Protein AF-A0A2S2DQ90-F1 (afdb_monomer)

Foldseek 3Di:
DVVVVVVVVVVVVVVVVVVVVLVVQLVVLVVQLVVLVVQLVVLVVVLVVLVVVLVVVVVCVVVVNDDPVVSVVSVVVSVVSVVSNVVSVVSSVVSVVSSCVSVVHD

Mean predicted aligned error: 5.21 Å

Structure (mmCIF, N/CA/C/O backbone):
data_AF-A0A2S2DQ90-F1
#
_entry.id   AF-A0A2S2DQ90-F1
#
loop_
_atom_site.group_PDB
_atom_site.id
_atom_site.type_symbol
_atom_site.label_atom_id
_atom_site.label_alt_id
_atom_site.label_comp_id
_atom_site.label_asym_id
_atom_site.label_entity_id
_atom_site.label_seq_id
_atom_site.pdbx_PDB_ins_code
_atom_site.Cartn_x
_atom_site.Cartn_y
_atom_site.Cartn_z
_atom_site.occupancy
_atom_site.B_iso_or_equiv
_atom_site.auth_seq_id
_atom_site.auth_comp_id
_atom_site.auth_asym_id
_atom_site.auth_atom_id
_atom_site.pdbx_PDB_model_num
ATOM 1 N N . MET A 1 1 ? 34.671 0.019 -45.870 1.00 66.94 1 MET A N 1
ATOM 2 C CA . MET A 1 1 ? 33.253 0.416 -46.002 1.00 66.94 1 MET A CA 1
ATOM 3 C C . MET A 1 1 ? 32.359 -0.554 -45.236 1.00 66.94 1 MET A C 1
ATOM 5 O O . MET A 1 1 ? 31.643 -0.104 -44.361 1.00 66.94 1 MET A O 1
ATOM 9 N N . GLU A 1 2 ? 32.523 -1.865 -45.441 1.00 78.38 2 GLU A N 1
ATOM 10 C CA . GLU A 1 2 ? 31.796 -2.939 -44.732 1.00 78.38 2 GLU A CA 1
ATOM 11 C C . GLU A 1 2 ? 31.857 -2.865 -43.188 1.00 78.38 2 GLU A C 1
ATOM 13 O O . GLU A 1 2 ? 30.842 -3.036 -42.521 1.00 78.38 2 GLU A O 1
ATOM 18 N N . VAL A 1 3 ? 33.012 -2.504 -42.609 1.00 81.38 3 VAL A N 1
ATOM 19 C CA . VAL A 1 3 ? 33.159 -2.330 -41.145 1.00 81.38 3 VAL A CA 1
ATOM 20 C C . VAL A 1 3 ? 32.312 -1.166 -40.608 1.00 81.38 3 VAL A C 1
ATOM 22 O O . VAL A 1 3 ? 31.672 -1.302 -39.573 1.00 81.38 3 VAL A O 1
ATOM 25 N N . ALA A 1 4 ? 32.239 -0.043 -41.331 1.00 82.50 4 ALA A N 1
ATOM 26 C CA . ALA A 1 4 ? 31.443 1.116 -40.914 1.00 82.50 4 ALA A CA 1
ATOM 27 C C . ALA A 1 4 ? 29.928 0.842 -41.012 1.00 82.50 4 ALA A C 1
ATOM 29 O O . ALA A 1 4 ? 29.148 1.315 -40.186 1.00 82.50 4 ALA A O 1
ATOM 30 N N . GLU A 1 5 ? 29.506 0.046 -41.999 1.00 82.31 5 GLU A N 1
ATOM 31 C CA . GLU A 1 5 ? 28.119 -0.417 -42.120 1.00 82.31 5 GLU A CA 1
ATOM 32 C C . GLU A 1 5 ? 27.749 -1.386 -40.989 1.00 82.31 5 GLU A C 1
ATOM 34 O O . GLU A 1 5 ? 26.687 -1.241 -40.380 1.00 82.31 5 GLU A O 1
ATOM 39 N N . GLN A 1 6 ? 28.640 -2.320 -40.639 1.00 85.50 6 GLN A N 1
ATOM 40 C CA . GLN A 1 6 ? 28.450 -3.204 -39.485 1.00 85.50 6 GLN A CA 1
ATOM 41 C C . GLN A 1 6 ? 28.372 -2.434 -38.162 1.00 85.50 6 GLN A C 1
ATOM 43 O O . GLN A 1 6 ? 27.473 -2.696 -37.363 1.00 85.50 6 GLN A O 1
ATOM 48 N N . GLU A 1 7 ? 29.257 -1.461 -37.933 1.00 85.88 7 GLU A N 1
ATOM 49 C CA . GLU A 1 7 ? 29.217 -0.609 -36.737 1.00 85.88 7 GLU A CA 1
ATOM 50 C C . GLU A 1 7 ? 27.900 0.172 -36.636 1.00 85.88 7 GLU A C 1
ATOM 52 O O . GLU A 1 7 ? 27.291 0.235 -35.565 1.00 85.88 7 GLU A O 1
ATOM 57 N N . SER A 1 8 ? 27.409 0.708 -37.758 1.00 88.81 8 SER A N 1
ATOM 58 C CA . SER A 1 8 ? 26.121 1.404 -37.811 1.00 88.81 8 SER A CA 1
ATOM 59 C C . SER A 1 8 ? 24.949 0.478 -37.463 1.00 88.81 8 SER A C 1
ATOM 61 O O . SER A 1 8 ? 24.096 0.828 -36.641 1.00 88.81 8 SER A O 1
ATOM 63 N N . LEU A 1 9 ? 24.927 -0.738 -38.019 1.00 92.12 9 LEU A N 1
ATOM 64 C CA . LEU A 1 9 ? 23.894 -1.737 -37.729 1.00 92.12 9 LEU A CA 1
ATOM 65 C C . LEU A 1 9 ? 23.890 -2.151 -36.252 1.00 92.12 9 LEU A C 1
ATOM 67 O O . LEU A 1 9 ? 22.822 -2.224 -35.637 1.00 92.12 9 LEU A O 1
ATOM 71 N N . LEU A 1 10 ? 25.069 -2.373 -35.665 1.00 92.69 10 LEU A N 1
ATOM 72 C CA . LEU A 1 10 ? 25.209 -2.695 -34.243 1.00 92.69 10 LEU A CA 1
ATOM 73 C C . LEU A 1 10 ? 24.712 -1.550 -33.354 1.00 92.69 10 LEU A C 1
ATOM 75 O O . LEU A 1 10 ? 23.991 -1.795 -32.385 1.00 92.69 10 LEU A O 1
ATOM 79 N N . ALA A 1 11 ? 25.024 -0.298 -33.702 1.00 91.94 11 ALA A N 1
ATOM 80 C CA . ALA A 1 11 ? 24.535 0.869 -32.973 1.00 91.94 11 ALA A CA 1
ATOM 81 C C . ALA A 1 11 ? 22.998 0.961 -33.001 1.00 91.94 11 ALA A C 1
ATOM 83 O O . ALA A 1 11 ? 22.363 1.180 -31.965 1.00 91.94 11 ALA A O 1
ATOM 84 N N . VAL A 1 12 ? 22.376 0.723 -34.161 1.00 93.69 12 VAL A N 1
ATOM 85 C CA . VAL A 1 12 ? 20.909 0.694 -34.298 1.00 93.69 12 VAL A CA 1
ATOM 86 C C . VAL A 1 12 ? 20.294 -0.427 -33.455 1.00 93.69 12 VAL A C 1
ATOM 88 O O . VAL A 1 12 ? 19.297 -0.205 -32.759 1.00 93.69 12 VAL A O 1
ATOM 91 N N . GLN A 1 13 ? 20.889 -1.622 -33.463 1.00 93.62 13 GLN A N 1
ATOM 92 C CA . GLN A 1 13 ? 20.428 -2.731 -32.624 1.00 93.62 13 GLN A CA 1
ATOM 93 C C . GLN A 1 13 ? 20.544 -2.407 -31.131 1.00 93.62 13 GLN A C 1
ATOM 95 O O . GLN A 1 13 ? 19.587 -2.636 -30.390 1.00 93.62 13 GLN A O 1
ATOM 100 N N . ALA A 1 14 ? 21.654 -1.809 -30.693 1.00 94.75 14 ALA A N 1
ATOM 101 C CA . ALA A 1 14 ? 21.853 -1.414 -29.301 1.00 94.75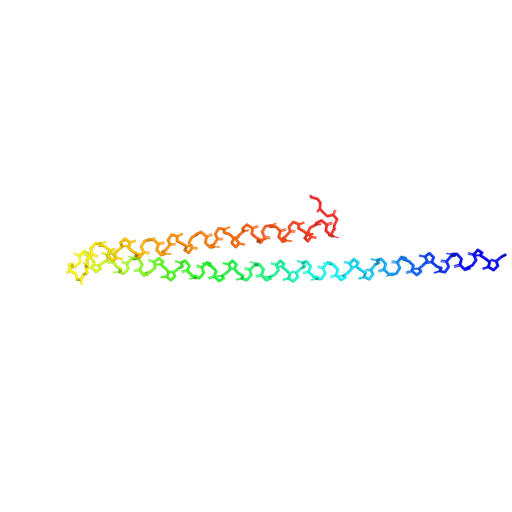 14 ALA A CA 1
ATOM 102 C C . ALA A 1 14 ? 20.778 -0.420 -28.826 1.00 94.75 14 ALA A C 1
ATOM 104 O O . ALA A 1 14 ? 20.206 -0.583 -27.743 1.00 94.75 14 ALA A O 1
ATOM 105 N N . VAL A 1 15 ? 20.428 0.567 -29.659 1.00 96.00 15 VAL A N 1
ATOM 106 C CA . VAL A 1 15 ? 19.341 1.518 -29.368 1.00 96.00 15 VAL A CA 1
ATOM 107 C C . VAL A 1 15 ? 17.990 0.805 -29.263 1.00 96.00 15 VAL A C 1
ATOM 109 O O . VAL A 1 15 ? 17.214 1.084 -28.344 1.00 96.00 15 VAL A O 1
ATOM 112 N N . ASN A 1 16 ? 17.702 -0.137 -30.163 1.00 96.25 16 ASN A N 1
ATOM 113 C CA . ASN A 1 16 ? 16.452 -0.899 -30.142 1.00 96.25 16 ASN A CA 1
ATOM 114 C C . ASN A 1 16 ? 16.324 -1.770 -28.886 1.00 96.25 16 ASN A C 1
ATOM 116 O O . ASN A 1 16 ? 15.264 -1.772 -28.253 1.00 96.25 16 ASN A O 1
ATOM 120 N N . VAL A 1 17 ? 17.405 -2.446 -28.485 1.00 96.81 17 VAL A N 1
ATOM 121 C CA . VAL A 1 17 ? 17.466 -3.213 -27.232 1.00 96.81 17 VAL A CA 1
ATOM 122 C C . VAL A 1 17 ? 17.230 -2.291 -26.041 1.00 96.81 17 VAL A C 1
ATOM 124 O O . VAL A 1 17 ? 16.348 -2.559 -25.226 1.00 96.81 17 VAL A O 1
ATOM 127 N N . ARG A 1 18 ? 17.926 -1.150 -25.971 1.00 96.12 18 ARG A N 1
ATOM 128 C CA . ARG A 1 18 ? 17.760 -0.200 -24.863 1.00 96.12 18 ARG A CA 1
ATOM 129 C C . ARG A 1 18 ? 16.332 0.340 -24.767 1.00 96.12 18 ARG A C 1
ATOM 131 O O . ARG A 1 18 ? 15.798 0.461 -23.667 1.00 96.12 18 ARG A O 1
ATOM 138 N N . ARG A 1 19 ? 15.686 0.614 -25.905 1.00 96.31 19 ARG A N 1
ATOM 139 C CA . ARG A 1 19 ? 14.281 1.048 -25.962 1.00 96.31 19 ARG A CA 1
ATOM 140 C C . ARG A 1 19 ? 13.315 -0.053 -25.526 1.00 96.31 19 ARG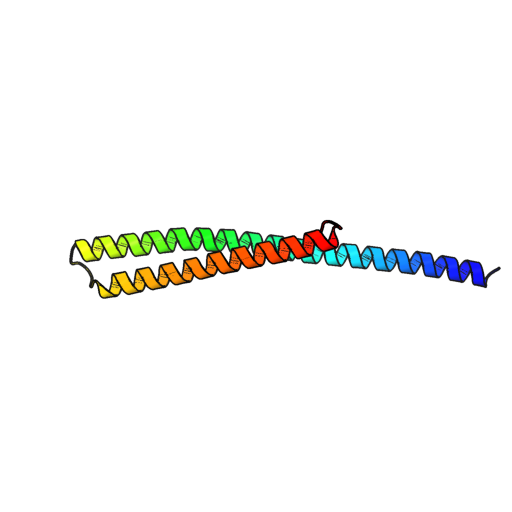 A C 1
ATOM 142 O O . ARG A 1 19 ? 12.284 0.243 -24.926 1.00 96.31 19 ARG A O 1
ATOM 149 N N . ALA A 1 20 ? 13.594 -1.311 -25.860 1.00 97.38 20 ALA A N 1
ATOM 150 C CA . ALA A 1 20 ? 12.793 -2.439 -25.393 1.00 97.38 20 ALA A CA 1
ATOM 151 C C . ALA A 1 20 ? 12.914 -2.616 -23.872 1.00 97.38 20 ALA A C 1
ATOM 153 O O . ALA A 1 20 ? 11.888 -2.730 -23.207 1.00 97.38 20 ALA A O 1
ATOM 154 N N . MET A 1 21 ? 14.132 -2.536 -23.328 1.00 97.31 21 MET A N 1
ATOM 155 C CA . MET A 1 21 ? 14.376 -2.597 -21.882 1.00 97.31 21 MET A CA 1
ATOM 156 C C . MET A 1 21 ? 13.658 -1.471 -21.136 1.00 97.31 21 MET A C 1
ATOM 158 O O . MET A 1 21 ? 12.904 -1.746 -20.214 1.00 97.31 21 MET A O 1
ATOM 162 N N . LEU A 1 22 ? 13.792 -0.221 -21.595 1.00 96.50 22 LEU A N 1
ATOM 163 C CA . LEU A 1 22 ? 13.116 0.914 -20.961 1.00 96.50 22 LEU A CA 1
ATOM 164 C C . LEU A 1 22 ? 11.591 0.739 -20.939 1.00 96.50 22 LEU A C 1
ATOM 166 O O . LEU A 1 22 ? 10.952 1.019 -19.931 1.00 96.50 22 LEU A O 1
ATOM 170 N N . ARG A 1 23 ? 10.995 0.251 -22.036 1.00 97.31 23 ARG A N 1
ATOM 171 C CA . ARG A 1 23 ? 9.553 -0.038 -22.071 1.00 97.31 23 ARG A CA 1
ATOM 172 C C . ARG A 1 23 ? 9.164 -1.112 -21.059 1.00 97.31 23 ARG A C 1
ATOM 174 O O . ARG A 1 23 ? 8.155 -0.944 -20.382 1.00 97.31 23 ARG A O 1
ATOM 181 N N . ALA A 1 24 ? 9.951 -2.181 -20.946 1.00 98.06 24 ALA A N 1
ATOM 182 C CA . ALA A 1 24 ? 9.710 -3.230 -19.961 1.00 98.06 24 ALA A CA 1
ATOM 183 C C . ALA A 1 24 ? 9.805 -2.689 -18.523 1.00 98.06 24 ALA A C 1
ATOM 185 O O . ALA A 1 24 ? 8.909 -2.947 -17.721 1.00 98.06 24 ALA A O 1
ATOM 186 N N . ASP A 1 25 ? 10.820 -1.875 -18.226 1.00 98.06 25 ASP A N 1
ATOM 187 C CA . ASP A 1 25 ? 11.015 -1.260 -16.908 1.00 98.06 25 ASP A CA 1
ATOM 188 C C . ASP A 1 25 ? 9.852 -0.327 -16.539 1.00 98.06 25 ASP A C 1
ATOM 190 O O . ASP A 1 25 ? 9.330 -0.386 -15.424 1.00 98.06 25 ASP A O 1
ATOM 194 N N . VAL A 1 26 ? 9.398 0.503 -17.487 1.00 98.12 26 VAL A N 1
ATOM 195 C CA . VAL A 1 26 ? 8.238 1.391 -17.301 1.00 98.12 26 VAL A CA 1
ATOM 196 C C . VAL A 1 26 ? 6.966 0.584 -17.046 1.00 98.12 26 VAL A C 1
ATOM 198 O O . VAL A 1 26 ? 6.220 0.905 -16.121 1.00 98.12 26 VAL A O 1
ATOM 201 N N . MET A 1 27 ? 6.717 -0.479 -17.820 1.00 98.31 27 MET A N 1
ATOM 202 C CA . MET A 1 27 ? 5.553 -1.350 -17.616 1.00 98.31 27 MET A CA 1
ATOM 203 C C . MET A 1 27 ? 5.577 -2.009 -16.233 1.00 98.31 27 MET A C 1
ATOM 205 O O . MET A 1 27 ? 4.559 -2.013 -15.540 1.00 98.31 27 MET A O 1
ATOM 209 N N . ALA A 1 28 ? 6.733 -2.523 -15.807 1.00 98.31 28 ALA A N 1
ATOM 210 C CA . ALA A 1 28 ? 6.889 -3.134 -14.493 1.00 98.31 28 ALA A CA 1
ATOM 211 C C . ALA A 1 28 ? 6.644 -2.123 -13.361 1.00 98.31 28 ALA A C 1
ATOM 213 O O . ALA A 1 28 ? 5.862 -2.396 -12.452 1.00 98.31 28 ALA A O 1
ATOM 214 N N . ALA A 1 29 ? 7.247 -0.932 -13.440 1.00 98.25 29 ALA A N 1
ATOM 215 C CA . ALA A 1 29 ? 7.065 0.119 -12.438 1.00 98.25 29 ALA A CA 1
ATOM 216 C C . ALA A 1 29 ? 5.623 0.649 -12.387 1.00 98.25 29 ALA A C 1
ATOM 218 O O . ALA A 1 29 ? 5.124 0.986 -11.313 1.00 98.25 29 ALA A O 1
ATOM 219 N N . TYR A 1 30 ? 4.933 0.704 -13.529 1.00 98.19 30 TYR A N 1
ATOM 220 C CA . TYR A 1 30 ? 3.522 1.079 -13.578 1.00 98.19 30 TYR A CA 1
ATOM 221 C C . TYR A 1 30 ? 2.639 0.061 -12.849 1.00 98.19 30 TYR A C 1
ATOM 223 O O . TYR A 1 30 ? 1.820 0.450 -12.018 1.00 98.19 30 TYR A O 1
ATOM 231 N N . LEU A 1 31 ? 2.832 -1.236 -13.107 1.00 98.50 31 LEU A N 1
ATOM 232 C CA . LEU A 1 31 ? 2.074 -2.296 -12.434 1.00 98.50 31 LEU A CA 1
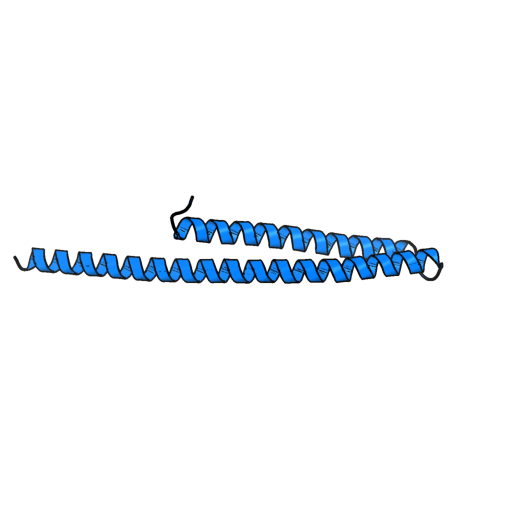ATOM 233 C C . LEU A 1 31 ? 2.377 -2.361 -10.931 1.00 98.50 31 LEU A C 1
ATOM 235 O O . LEU A 1 31 ? 1.469 -2.585 -10.130 1.00 98.50 31 LEU A O 1
ATOM 239 N N . GLU A 1 32 ? 3.625 -2.105 -10.535 1.00 98.31 32 GLU A N 1
ATOM 240 C CA . GLU A 1 32 ? 4.015 -1.959 -9.128 1.00 98.31 32 GLU A CA 1
ATOM 241 C C . GLU A 1 32 ? 3.262 -0.794 -8.460 1.00 98.31 32 GLU A C 1
ATOM 243 O O . GLU A 1 32 ? 2.686 -0.963 -7.384 1.00 98.31 32 GLU A O 1
ATOM 248 N N . ALA A 1 33 ? 3.191 0.368 -9.119 1.00 98.56 33 ALA A N 1
ATOM 249 C CA . ALA A 1 33 ? 2.460 1.529 -8.611 1.00 98.56 33 ALA A CA 1
ATOM 250 C C . ALA A 1 33 ? 0.942 1.296 -8.547 1.00 98.56 33 ALA A C 1
ATOM 252 O O . ALA A 1 33 ? 0.309 1.706 -7.574 1.00 98.56 33 ALA A O 1
ATOM 253 N N . LEU A 1 34 ? 0.365 0.617 -9.544 1.00 98.50 34 LEU A N 1
ATOM 254 C CA . LEU A 1 34 ? -1.051 0.246 -9.559 1.00 98.50 34 LEU A CA 1
ATOM 255 C C . LEU A 1 34 ? -1.385 -0.707 -8.405 1.00 98.50 34 LEU A C 1
ATOM 257 O O . LEU A 1 34 ? -2.310 -0.448 -7.640 1.00 98.50 34 LEU A O 1
ATOM 261 N N . THR A 1 35 ? -0.574 -1.748 -8.213 1.00 98.50 35 THR A N 1
ATOM 262 C CA . THR A 1 35 ? -0.742 -2.703 -7.105 1.00 98.50 35 THR A CA 1
ATOM 263 C C . THR A 1 35 ? -0.643 -1.998 -5.750 1.0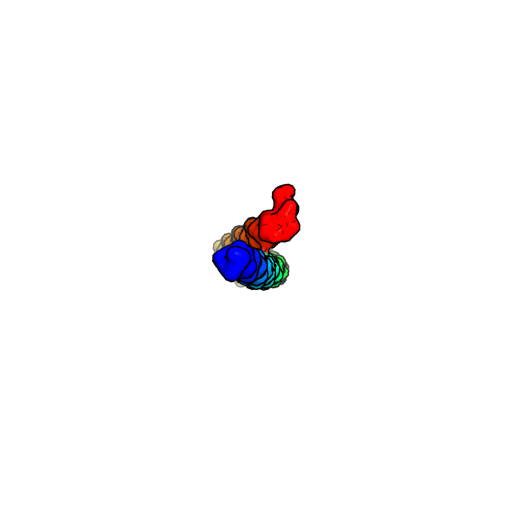0 98.50 35 THR A C 1
ATOM 265 O O . THR A 1 35 ? -1.438 -2.250 -4.846 1.00 98.50 35 THR A O 1
ATOM 268 N N . ALA A 1 36 ? 0.318 -1.081 -5.586 1.00 98.56 36 ALA A N 1
ATOM 269 C CA . ALA A 1 36 ? 0.441 -0.289 -4.364 1.00 98.56 36 ALA A CA 1
ATOM 270 C C . ALA A 1 36 ? -0.781 0.622 -4.138 1.00 98.56 36 ALA A C 1
ATOM 272 O O . ALA A 1 36 ? -1.197 0.819 -2.999 1.00 98.56 36 ALA A O 1
ATOM 273 N N . GLN A 1 37 ? -1.389 1.143 -5.207 1.00 98.62 37 GLN A N 1
ATOM 274 C CA . GLN A 1 37 ? -2.600 1.957 -5.120 1.00 98.62 37 GLN A CA 1
ATOM 275 C C . GLN A 1 37 ? -3.807 1.133 -4.665 1.00 98.62 37 GLN A C 1
ATOM 277 O O . GLN A 1 37 ? -4.555 1.577 -3.798 1.00 98.62 37 GLN A O 1
ATOM 282 N N . GLU A 1 38 ? -3.972 -0.078 -5.193 1.00 98.50 38 GLU A N 1
ATOM 283 C CA . GLU A 1 38 ? -5.022 -1.003 -4.752 1.00 98.50 38 GLU A CA 1
ATOM 284 C C . GLU A 1 38 ? -4.856 -1.390 -3.277 1.00 98.50 38 GLU A C 1
ATOM 286 O O . GLU A 1 38 ? -5.837 -1.438 -2.534 1.00 98.50 38 GLU A O 1
ATOM 291 N N . ARG A 1 39 ? -3.613 -1.589 -2.816 1.00 98.19 39 ARG A N 1
ATOM 292 C CA . ARG A 1 39 ? -3.316 -1.850 -1.396 1.00 98.19 39 ARG A CA 1
ATOM 293 C C . ARG A 1 39 ? -3.732 -0.700 -0.484 1.00 98.19 39 ARG A C 1
ATOM 295 O O . ARG A 1 39 ? -4.239 -0.966 0.601 1.00 98.19 39 ARG A O 1
ATOM 302 N N . VAL A 1 40 ? -3.551 0.551 -0.914 1.00 98.75 40 VAL A N 1
ATOM 303 C CA . VAL A 1 40 ? -4.063 1.714 -0.170 1.00 98.75 40 VAL A CA 1
ATOM 304 C C . VAL A 1 40 ? -5.584 1.647 -0.070 1.00 98.75 40 VAL A C 1
ATOM 306 O O . VAL A 1 40 ? -6.104 1.721 1.038 1.00 98.75 40 VAL A O 1
ATOM 309 N N . GLY A 1 41 ? -6.288 1.405 -1.180 1.00 98.44 41 GLY A N 1
ATOM 310 C CA . GLY A 1 41 ? -7.751 1.281 -1.163 1.00 98.44 41 GLY A CA 1
ATOM 311 C C . GLY A 1 41 ? -8.253 0.156 -0.246 1.00 98.44 41 GLY A C 1
ATOM 312 O O . GLY A 1 41 ? -9.229 0.328 0.483 1.00 98.44 41 GLY A O 1
ATOM 313 N N . LEU A 1 42 ? -7.553 -0.984 -0.212 1.00 98.44 42 LEU A N 1
ATOM 314 C CA . LEU A 1 42 ? -7.864 -2.073 0.719 1.00 98.44 42 LEU A CA 1
ATOM 315 C C . LEU A 1 42 ? -7.631 -1.668 2.184 1.00 98.44 42 LEU A C 1
ATOM 317 O O . LEU A 1 42 ? -8.454 -1.983 3.044 1.00 98.44 42 LEU A O 1
ATOM 321 N N . ALA A 1 43 ? -6.534 -0.968 2.478 1.00 98.06 43 ALA A N 1
ATOM 322 C CA . ALA A 1 43 ? -6.229 -0.495 3.826 1.00 98.06 43 ALA A CA 1
ATOM 323 C C . ALA A 1 43 ? -7.225 0.579 4.308 1.00 98.06 43 ALA A C 1
ATOM 325 O O . ALA A 1 43 ? -7.616 0.577 5.475 1.00 98.06 43 ALA A O 1
ATOM 326 N N . GLU A 1 44 ? -7.700 1.450 3.416 1.00 98.25 44 GLU A N 1
ATOM 327 C CA . GLU A 1 44 ? -8.768 2.416 3.706 1.00 98.25 44 GLU A CA 1
ATOM 328 C C . GLU A 1 44 ? -10.082 1.709 4.074 1.00 98.25 44 GLU A C 1
ATOM 330 O O . GLU A 1 44 ? -10.701 2.035 5.089 1.00 98.25 44 GLU A O 1
ATOM 335 N N . ALA A 1 45 ? -10.473 0.679 3.315 1.00 98.19 45 ALA A N 1
ATOM 336 C CA . ALA A 1 45 ? -11.644 -0.135 3.644 1.00 98.19 45 ALA A CA 1
ATOM 337 C C . ALA A 1 45 ? -11.477 -0.873 4.988 1.00 98.19 45 ALA A C 1
ATOM 339 O O . ALA A 1 45 ? -12.417 -0.960 5.783 1.00 98.19 45 ALA A O 1
ATOM 340 N N . ALA A 1 46 ? -10.272 -1.370 5.281 1.00 97.56 46 ALA A N 1
ATOM 341 C CA . ALA A 1 46 ? -9.969 -2.020 6.554 1.00 97.56 46 ALA A CA 1
ATOM 342 C C . ALA A 1 46 ? -10.109 -1.055 7.745 1.00 97.56 46 ALA A C 1
ATOM 344 O O . ALA A 1 46 ? -10.646 -1.444 8.786 1.00 97.56 46 ALA A O 1
ATOM 345 N N . ILE A 1 47 ? -9.691 0.209 7.589 1.00 97.75 47 ILE A N 1
ATOM 346 C CA . ILE A 1 47 ? -9.878 1.256 8.605 1.00 97.75 47 ILE A CA 1
ATOM 347 C C . ILE A 1 47 ? -11.352 1.479 8.916 1.00 97.75 47 ILE A C 1
ATOM 349 O O . ILE A 1 47 ? -11.716 1.580 10.090 1.00 97.75 47 ILE A O 1
ATOM 353 N N . GLU A 1 48 ? -12.206 1.537 7.894 1.00 96.75 48 GLU A N 1
ATOM 354 C CA . GLU A 1 48 ? -13.641 1.734 8.098 1.00 96.75 48 GLU A CA 1
ATOM 355 C C . GLU A 1 48 ? -14.231 0.606 8.960 1.00 96.75 48 GLU A C 1
ATOM 357 O O . GLU A 1 48 ? -14.944 0.856 9.939 1.00 96.75 48 GLU A O 1
ATOM 362 N N . VAL A 1 49 ? -13.883 -0.646 8.647 1.00 97.88 49 VAL A N 1
ATOM 363 C CA . VAL A 1 49 ? -14.337 -1.820 9.405 1.00 97.88 49 VAL A CA 1
ATOM 364 C C . VAL A 1 49 ? -13.803 -1.796 10.839 1.00 97.88 49 VAL A C 1
ATOM 366 O O . VAL A 1 49 ? -14.580 -1.979 11.782 1.00 97.88 49 VAL A O 1
ATOM 369 N N . ALA A 1 50 ? -12.508 -1.527 11.024 1.00 96.94 50 ALA A N 1
ATOM 370 C CA . ALA A 1 50 ? -11.881 -1.477 12.342 1.00 96.94 50 ALA A CA 1
ATOM 371 C C . ALA A 1 50 ? -12.497 -0.379 13.224 1.00 96.94 50 ALA A C 1
ATOM 373 O O . ALA A 1 50 ? -12.883 -0.644 14.362 1.00 96.94 50 ALA A O 1
ATOM 374 N N . SER A 1 51 ? -12.706 0.822 12.676 1.00 96.75 51 SER A N 1
ATOM 375 C CA . SER A 1 51 ? -13.345 1.928 13.395 1.00 96.75 51 SER A CA 1
ATOM 376 C C . SER A 1 51 ? -14.775 1.585 13.822 1.00 96.75 51 SER A C 1
ATOM 378 O O . SER A 1 51 ? -15.196 1.857 14.953 1.00 96.75 51 SER A O 1
ATOM 380 N N . ARG A 1 52 ? -15.551 0.918 12.956 1.00 97.00 52 ARG A N 1
ATOM 381 C CA . ARG A 1 52 ? -16.901 0.447 13.306 1.00 97.00 52 ARG A CA 1
ATOM 382 C C . ARG A 1 52 ? -16.870 -0.590 14.430 1.00 97.00 52 ARG A C 1
ATOM 384 O O . ARG A 1 52 ? -17.732 -0.530 15.313 1.00 97.00 52 ARG A O 1
ATOM 391 N N . ALA A 1 53 ? -15.890 -1.493 14.433 1.00 95.25 53 ALA A N 1
ATOM 392 C CA . ALA A 1 53 ? -15.708 -2.485 15.490 1.00 95.25 53 ALA A CA 1
ATOM 393 C C . ALA A 1 53 ? -15.351 -1.833 16.840 1.00 95.25 53 ALA A C 1
ATOM 395 O O . ALA A 1 53 ? -16.018 -2.113 17.841 1.00 95.25 53 ALA A O 1
ATOM 396 N N . THR A 1 54 ? -14.398 -0.897 16.870 1.00 96.56 54 THR A N 1
ATOM 397 C CA . THR A 1 54 ? -14.027 -0.146 18.086 1.00 96.56 54 THR A CA 1
ATOM 398 C C . THR A 1 54 ? -15.204 0.657 18.640 1.00 96.56 54 THR A C 1
ATOM 400 O O . THR A 1 54 ? -15.466 0.656 19.848 1.00 96.56 54 THR A O 1
ATOM 403 N N . ASN A 1 55 ? -15.985 1.293 17.762 1.00 96.81 55 ASN A N 1
ATOM 404 C CA . ASN A 1 55 ? -17.193 2.019 18.150 1.00 96.81 55 ASN A CA 1
ATOM 405 C C . ASN A 1 55 ? -18.262 1.086 18.741 1.00 96.81 55 ASN A C 1
ATOM 407 O O . ASN A 1 55 ? -18.924 1.430 19.724 1.00 96.81 55 ASN A O 1
ATOM 411 N N . ALA A 1 56 ? -18.436 -0.111 18.175 1.00 96.25 56 ALA A N 1
ATOM 412 C CA . ALA A 1 56 ? -19.346 -1.113 18.721 1.00 96.25 56 ALA A CA 1
ATOM 413 C C . ALA A 1 56 ? -18.890 -1.617 20.101 1.00 96.25 56 ALA A C 1
ATOM 415 O O . ALA A 1 56 ? -19.718 -1.699 21.010 1.00 96.25 56 ALA A O 1
ATOM 416 N N . ALA A 1 57 ? -17.593 -1.891 20.283 1.00 95.38 57 ALA A N 1
ATOM 417 C CA . ALA A 1 57 ? -17.024 -2.268 21.578 1.00 95.38 57 ALA A CA 1
ATOM 418 C C . ALA A 1 57 ? -17.249 -1.167 22.628 1.00 95.38 57 ALA A C 1
ATOM 420 O O . ALA A 1 57 ? -17.763 -1.442 23.711 1.00 95.38 57 ALA A O 1
ATOM 421 N N . SER A 1 58 ? -16.997 0.094 22.269 1.00 95.44 58 SER A N 1
ATOM 422 C CA . SER A 1 58 ? -17.211 1.255 23.145 1.00 95.44 58 SER A CA 1
ATOM 423 C C . SER A 1 58 ? -18.662 1.361 23.632 1.00 95.44 58 SER A C 1
ATOM 425 O O . SER A 1 58 ? -18.913 1.537 24.824 1.00 95.44 58 SER A O 1
ATOM 427 N N . ARG A 1 59 ? -19.643 1.164 22.738 1.00 96.56 59 ARG A N 1
ATOM 428 C CA . ARG A 1 59 ? -21.070 1.142 23.116 1.00 96.56 59 ARG A CA 1
ATOM 429 C C . ARG A 1 59 ? -21.421 -0.029 24.035 1.00 96.56 59 ARG A C 1
ATOM 431 O O . ARG A 1 59 ? -22.229 0.132 24.947 1.00 96.56 59 ARG A O 1
ATOM 438 N N . ARG A 1 60 ? -20.827 -1.207 23.819 1.00 96.25 60 ARG A N 1
ATOM 439 C CA . ARG A 1 60 ? -21.060 -2.388 24.666 1.00 96.25 60 ARG A CA 1
ATOM 440 C C . ARG A 1 60 ? -20.445 -2.231 26.058 1.00 96.25 60 ARG A C 1
ATOM 442 O O . ARG A 1 60 ? -21.083 -2.664 27.014 1.00 96.25 60 ARG A O 1
ATOM 449 N N . VAL A 1 61 ? -19.278 -1.590 26.184 1.00 96.75 61 VAL A N 1
ATOM 450 C CA . VAL A 1 61 ? -18.694 -1.223 27.489 1.00 96.75 61 VAL A CA 1
ATOM 451 C C . VAL A 1 61 ? -19.608 -0.248 28.222 1.00 96.75 61 VAL A C 1
ATOM 453 O O . VAL A 1 61 ? -19.945 -0.490 29.376 1.00 96.75 61 VAL A O 1
ATOM 456 N N . ALA A 1 62 ? -20.081 0.807 27.547 1.00 94.44 62 ALA A N 1
ATOM 457 C CA . ALA A 1 62 ? -20.992 1.787 28.148 1.00 94.44 62 ALA A CA 1
ATOM 458 C C . ALA A 1 62 ? -22.308 1.155 28.641 1.00 94.44 62 ALA A C 1
ATOM 460 O O . ALA A 1 62 ? -22.861 1.569 29.654 1.00 94.44 62 ALA A O 1
ATOM 461 N N . ALA A 1 63 ? -22.785 0.113 27.955 1.00 95.38 63 ALA A N 1
ATOM 462 C CA . ALA A 1 63 ? -23.950 -0.672 28.362 1.00 95.38 63 ALA A CA 1
ATOM 463 C C . ALA A 1 63 ? -23.646 -1.748 29.431 1.00 95.38 63 ALA A C 1
ATOM 465 O O . ALA A 1 63 ? -24.530 -2.543 29.760 1.00 95.38 63 ALA A O 1
ATOM 466 N N . GLY A 1 64 ? -22.405 -1.839 29.923 1.00 94.56 64 GLY A N 1
ATOM 467 C CA . GLY A 1 64 ? -21.959 -2.848 30.891 1.00 94.56 64 GLY A CA 1
ATOM 468 C C . GLY A 1 64 ? -21.959 -4.283 30.352 1.00 94.56 64 GLY A C 1
ATOM 469 O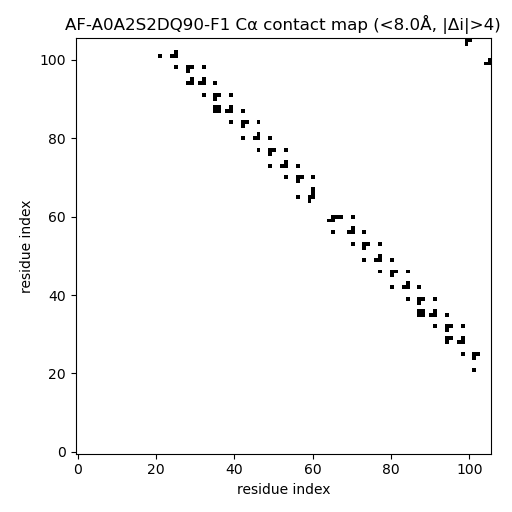 O . GLY A 1 64 ? -21.992 -5.233 31.129 1.00 94.56 64 GLY A O 1
ATOM 470 N N . LYS A 1 65 ? -21.982 -4.467 29.024 1.00 93.94 65 LYS A N 1
ATOM 471 C CA . LYS A 1 65 ? -22.101 -5.781 28.365 1.00 93.94 65 LYS A CA 1
ATOM 472 C C . LYS A 1 65 ? -20.763 -6.465 28.103 1.00 93.94 65 LYS A C 1
ATOM 474 O O . LYS A 1 65 ? -20.770 -7.659 27.818 1.00 93.94 65 LYS A O 1
ATOM 479 N N . ILE A 1 66 ? -19.659 -5.721 28.134 1.00 91.00 66 ILE A N 1
ATOM 480 C CA . ILE A 1 66 ? -18.289 -6.233 27.993 1.00 91.00 66 ILE A CA 1
ATOM 481 C C . ILE A 1 66 ? -17.331 -5.446 28.894 1.00 91.00 66 ILE A C 1
ATOM 483 O O . ILE A 1 66 ? -17.671 -4.363 29.373 1.00 91.00 66 ILE A O 1
ATOM 487 N N . SER A 1 67 ? -16.128 -5.982 29.101 1.00 92.12 67 SER A N 1
ATOM 488 C CA . SER A 1 67 ? -15.077 -5.355 29.911 1.00 92.12 67 SER A CA 1
ATOM 489 C C . SER A 1 67 ? -14.407 -4.170 29.190 1.00 92.12 67 SER A C 1
ATOM 491 O O . SER A 1 67 ? -14.172 -4.259 27.983 1.00 92.12 67 SER A O 1
ATOM 493 N N . PRO A 1 68 ? -13.992 -3.101 29.905 1.00 91.31 68 PRO A N 1
ATOM 494 C CA . PRO A 1 68 ? -13.146 -2.035 29.350 1.00 91.31 68 PRO A CA 1
ATOM 495 C C . PRO A 1 68 ? -11.853 -2.544 28.697 1.00 91.31 68 PRO A C 1
ATOM 497 O O . PRO A 1 68 ? -11.348 -1.935 27.758 1.00 91.31 68 PRO A O 1
ATOM 500 N N . PHE A 1 69 ? -11.330 -3.687 29.152 1.00 94.81 69 PHE A N 1
ATOM 501 C CA . PHE A 1 69 ? -10.160 -4.318 28.542 1.00 94.81 69 PHE A CA 1
ATOM 502 C C . PHE A 1 69 ? -10.403 -4.703 27.073 1.00 94.81 69 PHE A C 1
ATOM 504 O O . PHE A 1 69 ? -9.542 -4.471 26.228 1.00 94.81 69 PHE A O 1
ATOM 511 N N . GLU A 1 70 ? -11.594 -5.214 26.738 1.00 91.50 70 GLU A N 1
ATOM 512 C CA . GLU A 1 70 ? -11.933 -5.586 25.356 1.00 91.50 70 GLU A CA 1
ATOM 513 C C . GLU A 1 70 ? -11.993 -4.365 24.428 1.00 91.50 70 GLU A C 1
ATOM 515 O O . GLU A 1 70 ? -11.577 -4.443 23.272 1.00 91.50 70 GLU A O 1
ATOM 520 N N . GLN A 1 71 ? -12.454 -3.214 24.929 1.00 92.88 71 GLN A N 1
ATOM 521 C CA . GLN A 1 71 ? -12.414 -1.954 24.180 1.00 92.88 71 GLN A CA 1
ATOM 522 C C . GLN A 1 71 ? -10.973 -1.512 23.903 1.00 92.88 71 GLN A C 1
ATOM 524 O O . GLN A 1 71 ? -10.677 -1.073 22.792 1.00 92.88 71 GLN A O 1
ATOM 529 N N . THR A 1 72 ? -10.065 -1.665 24.872 1.00 95.25 72 THR A N 1
ATOM 530 C CA . THR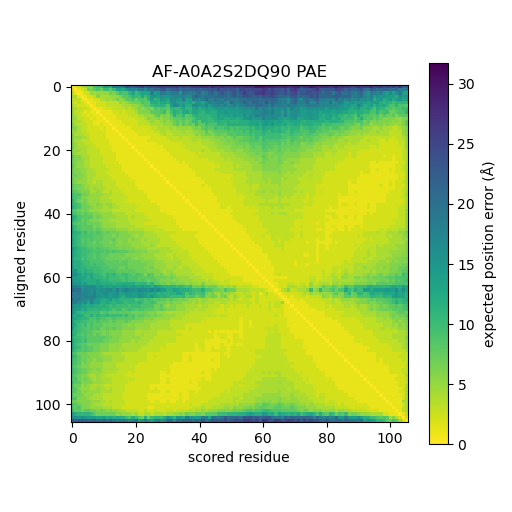 A 1 72 ? -8.637 -1.393 24.660 1.00 95.25 72 THR A CA 1
ATOM 531 C C . THR A 1 72 ? -8.049 -2.317 23.597 1.00 95.25 72 THR A C 1
ATOM 533 O O . THR A 1 72 ? -7.363 -1.835 22.698 1.00 95.25 72 THR A O 1
ATOM 536 N N . CYS A 1 73 ? -8.360 -3.618 23.628 1.00 94.31 73 CYS A N 1
ATOM 537 C CA . CYS A 1 73 ? -7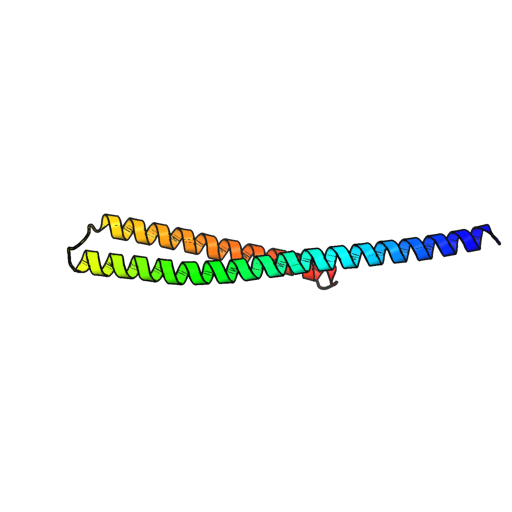.933 -4.549 22.580 1.00 94.31 73 CYS A CA 1
ATOM 538 C C . CYS A 1 73 ? -8.435 -4.125 21.189 1.00 94.31 73 CYS A C 1
ATOM 540 O O . CYS A 1 73 ? -7.658 -4.141 20.236 1.00 94.31 73 CYS A O 1
ATOM 542 N N . ALA A 1 74 ? -9.695 -3.690 21.074 1.00 94.56 74 ALA A N 1
ATOM 543 C CA . ALA A 1 74 ? -10.244 -3.179 19.816 1.00 94.56 74 ALA A CA 1
ATOM 544 C C . ALA A 1 74 ? -9.522 -1.904 19.334 1.00 94.56 74 ALA A C 1
ATOM 546 O O . ALA A 1 74 ? -9.180 -1.801 18.159 1.00 94.56 74 ALA A O 1
ATOM 547 N N . SER A 1 75 ? -9.212 -0.975 20.244 1.00 95.50 75 SER A N 1
ATOM 548 C CA . SER A 1 75 ? -8.461 0.251 19.934 1.00 95.50 75 SER A CA 1
ATOM 549 C C . SER A 1 75 ? -7.027 -0.032 19.458 1.00 95.50 75 SER A C 1
ATOM 551 O O . SER A 1 75 ? -6.543 0.591 18.508 1.00 95.50 75 SER A O 1
ATOM 553 N N . VAL A 1 76 ? -6.342 -1.008 20.069 1.00 97.81 76 VAL A N 1
ATOM 554 C CA . VAL A 1 76 ? -5.011 -1.451 19.618 1.00 97.81 76 VAL A CA 1
ATOM 555 C C . VAL A 1 76 ? -5.092 -2.089 18.232 1.00 97.81 76 VAL A C 1
ATOM 557 O O . VAL A 1 76 ? -4.273 -1.765 17.374 1.00 97.81 76 VAL A O 1
ATOM 560 N N . ALA A 1 77 ? -6.092 -2.940 17.984 1.00 95.12 77 ALA A N 1
ATOM 561 C CA . ALA A 1 77 ? -6.303 -3.534 16.667 1.00 95.12 77 ALA A CA 1
ATOM 562 C C . ALA A 1 77 ? -6.549 -2.458 15.595 1.00 95.12 77 ALA A C 1
ATOM 564 O O . ALA A 1 77 ? -5.905 -2.480 14.552 1.00 95.12 77 ALA A O 1
ATOM 565 N N . GLU A 1 78 ? -7.398 -1.462 15.864 1.00 97.69 78 GLU A N 1
ATOM 566 C CA . GLU A 1 78 ? -7.606 -0.330 14.951 1.00 97.69 78 GLU A CA 1
ATOM 567 C C . GLU A 1 78 ? -6.322 0.481 14.721 1.00 97.69 78 GLU A C 1
ATOM 569 O O . GLU A 1 78 ? -6.039 0.895 13.597 1.00 97.69 78 GLU A O 1
ATOM 574 N N . SER A 1 79 ? -5.513 0.680 15.763 1.00 97.94 79 SER A N 1
ATOM 575 C CA . SER A 1 79 ? -4.225 1.374 15.651 1.00 97.94 79 SER A CA 1
ATOM 576 C C . SER A 1 79 ? -3.233 0.615 14.764 1.00 97.94 79 SER A C 1
ATOM 578 O O . SER A 1 79 ? -2.507 1.248 14.001 1.00 97.94 79 SER A O 1
ATOM 580 N N . ALA A 1 80 ? -3.233 -0.720 14.803 1.00 97.31 80 ALA A N 1
ATOM 581 C CA . ALA A 1 80 ? -2.438 -1.540 13.888 1.00 97.31 80 ALA A CA 1
ATOM 582 C C . ALA A 1 80 ? -2.876 -1.337 12.427 1.00 97.31 80 ALA A C 1
ATOM 584 O O . ALA A 1 80 ? -2.038 -1.052 11.577 1.00 97.31 80 ALA A O 1
ATOM 585 N N . VAL A 1 81 ? -4.186 -1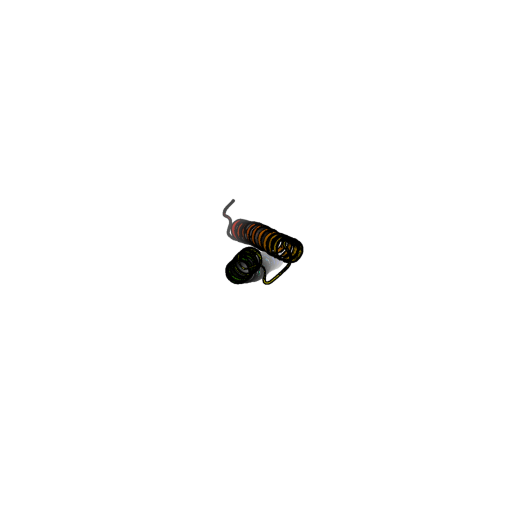.333 12.148 1.00 97.75 81 VAL A N 1
ATOM 586 C CA . VAL A 1 81 ? -4.699 -1.061 10.789 1.00 97.75 81 VAL A CA 1
ATOM 587 C C . VAL A 1 81 ? -4.326 0.352 10.307 1.00 97.75 81 VAL A C 1
ATOM 589 O O . VAL A 1 81 ? -4.049 0.562 9.126 1.00 97.75 81 VAL A O 1
ATOM 592 N N . ARG A 1 82 ? -4.256 1.344 11.209 1.00 98.00 82 ARG A N 1
ATOM 593 C CA . ARG A 1 82 ? -3.775 2.704 10.871 1.00 98.00 82 ARG A CA 1
ATOM 594 C C . ARG A 1 82 ? -2.311 2.719 10.459 1.00 98.00 82 ARG A C 1
ATOM 596 O O . ARG A 1 82 ? -1.957 3.465 9.545 1.00 98.00 82 ARG A O 1
ATOM 603 N N . LEU A 1 83 ? -1.476 1.908 11.103 1.00 98.31 83 LEU A N 1
ATOM 604 C CA . LEU A 1 83 ? -0.082 1.741 10.700 1.00 98.31 83 LEU A CA 1
ATOM 605 C C . LEU A 1 83 ? 0.015 1.082 9.321 1.00 98.31 83 LEU A C 1
ATOM 607 O O . LEU A 1 83 ? 0.783 1.561 8.488 1.00 98.31 83 LEU A O 1
ATOM 611 N N . ASP A 1 84 ? -0.812 0.074 9.043 1.00 97.31 84 ASP A N 1
ATOM 612 C CA . ASP A 1 84 ? -0.845 -0.589 7.735 1.00 97.31 84 ASP A CA 1
ATOM 613 C C . ASP A 1 84 ? -1.229 0.385 6.608 1.00 97.31 84 ASP A C 1
ATOM 615 O O . ASP A 1 84 ? -0.581 0.411 5.560 1.00 97.31 84 ASP A O 1
ATOM 619 N N . LEU A 1 85 ? -2.224 1.255 6.830 1.00 98.50 85 LEU A N 1
ATOM 620 C CA . LEU A 1 85 ? -2.591 2.304 5.870 1.00 98.50 85 LEU A CA 1
ATOM 621 C C . LEU A 1 85 ? -1.449 3.307 5.645 1.00 98.50 85 LEU A C 1
ATOM 623 O O . LEU A 1 85 ? -1.167 3.694 4.504 1.00 98.50 85 LEU A O 1
ATOM 627 N N . ALA A 1 86 ? -0.778 3.732 6.718 1.00 98.31 86 ALA A N 1
ATOM 628 C CA . ALA A 1 86 ? 0.364 4.635 6.613 1.00 98.31 86 ALA A CA 1
ATOM 629 C C . ALA A 1 86 ? 1.503 4.000 5.797 1.00 98.31 86 ALA A C 1
ATOM 631 O O . ALA A 1 86 ? 2.066 4.656 4.915 1.00 98.31 86 ALA A O 1
ATOM 632 N N . GLN A 1 87 ? 1.786 2.716 6.031 1.00 98.19 87 GLN A N 1
ATOM 633 C CA . GLN A 1 87 ? 2.785 1.962 5.280 1.00 98.19 87 GLN A CA 1
ATOM 634 C C . GLN A 1 87 ? 2.396 1.827 3.802 1.00 98.19 87 GLN A C 1
ATOM 636 O O . GLN A 1 87 ? 3.189 2.184 2.932 1.00 98.19 87 GLN A O 1
ATOM 641 N N . ALA A 1 88 ? 1.160 1.420 3.499 1.00 98.56 88 ALA A N 1
ATOM 642 C CA . ALA A 1 88 ? 0.676 1.296 2.122 1.00 98.56 88 ALA A CA 1
ATOM 643 C C . ALA A 1 88 ? 0.761 2.630 1.356 1.00 98.56 88 ALA A C 1
ATOM 645 O O . ALA A 1 88 ? 1.149 2.673 0.185 1.00 98.56 88 ALA A O 1
ATOM 646 N N . THR A 1 89 ? 0.465 3.744 2.030 1.00 98.62 89 THR A N 1
ATOM 647 C CA . THR A 1 89 ? 0.573 5.092 1.454 1.00 98.62 89 THR A CA 1
ATOM 648 C C . THR A 1 89 ? 2.029 5.462 1.149 1.00 98.62 89 THR A C 1
ATOM 650 O O . THR A 1 89 ? 2.325 6.040 0.096 1.00 98.62 89 THR A O 1
ATOM 653 N N . ALA A 1 90 ? 2.957 5.125 2.050 1.00 98.56 90 ALA A N 1
ATOM 654 C CA . ALA A 1 90 ? 4.386 5.343 1.842 1.00 98.56 90 ALA A CA 1
ATOM 655 C C . ALA A 1 90 ? 4.925 4.511 0.665 1.00 98.56 90 ALA A C 1
ATOM 657 O O . ALA A 1 90 ? 5.668 5.042 -0.171 1.00 98.56 90 ALA A O 1
ATOM 658 N N . ASP A 1 91 ? 4.491 3.256 0.553 1.00 98.38 91 ASP A N 1
ATOM 659 C CA . ASP A 1 91 ? 4.856 2.351 -0.537 1.00 98.38 91 ASP A CA 1
ATOM 660 C C . ASP A 1 91 ? 4.358 2.881 -1.885 1.00 98.38 91 ASP A C 1
ATOM 662 O O . ASP A 1 91 ? 5.137 2.985 -2.835 1.00 98.38 91 ASP A O 1
ATOM 666 N N . LEU A 1 92 ? 3.099 3.334 -1.956 1.00 98.75 92 LEU A N 1
ATOM 667 C CA . LEU A 1 92 ? 2.543 3.963 -3.156 1.00 98.75 92 LEU A CA 1
ATOM 668 C C . LEU A 1 92 ? 3.347 5.196 -3.581 1.00 98.75 92 LEU A C 1
ATOM 670 O O . LEU A 1 92 ? 3.651 5.372 -4.764 1.00 98.75 92 LEU A O 1
ATOM 674 N N . LYS A 1 93 ? 3.726 6.054 -2.627 1.00 98.44 93 LYS A N 1
ATOM 675 C CA . LYS A 1 93 ? 4.570 7.223 -2.911 1.00 98.44 93 LYS A CA 1
ATOM 676 C C . LYS A 1 93 ? 5.929 6.799 -3.469 1.00 98.44 93 LYS A C 1
ATOM 678 O O . LYS A 1 93 ? 6.450 7.447 -4.376 1.00 98.44 93 LYS A O 1
ATOM 683 N N . SER A 1 94 ? 6.507 5.721 -2.945 1.00 98.12 94 SER A N 1
ATOM 684 C CA . SER A 1 94 ? 7.770 5.174 -3.438 1.00 98.12 94 SER A CA 1
ATOM 685 C C . SER A 1 94 ? 7.650 4.638 -4.865 1.00 98.12 94 SER A C 1
ATOM 687 O O . SER A 1 94 ? 8.420 5.049 -5.735 1.00 98.12 94 SER A O 1
ATOM 689 N N . ALA A 1 95 ? 6.632 3.819 -5.134 1.00 98.19 95 ALA A N 1
ATOM 690 C CA . ALA A 1 95 ? 6.383 3.248 -6.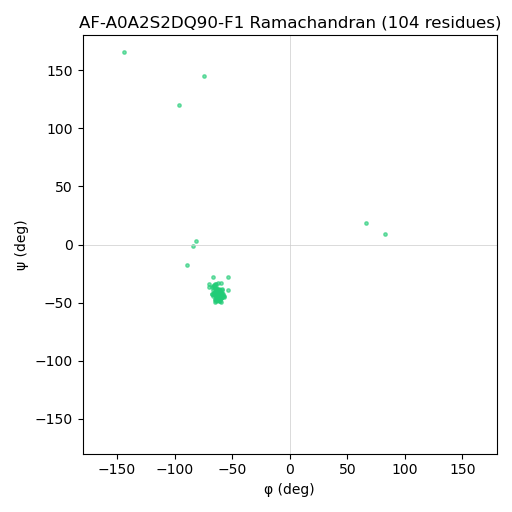454 1.00 98.19 95 ALA A CA 1
ATOM 691 C C . ALA A 1 95 ? 6.111 4.332 -7.512 1.00 98.19 95 ALA A C 1
ATOM 693 O O . ALA A 1 95 ? 6.683 4.301 -8.603 1.00 98.19 95 ALA A O 1
ATOM 694 N N . LYS A 1 96 ? 5.327 5.365 -7.169 1.00 97.94 96 LYS A N 1
ATOM 695 C CA . LYS A 1 96 ? 5.088 6.517 -8.054 1.00 97.94 96 LYS A CA 1
ATOM 696 C C . LYS A 1 96 ? 6.363 7.299 -8.370 1.00 97.94 96 LYS A C 1
ATOM 698 O O . LYS A 1 96 ? 6.550 7.690 -9.518 1.00 97.94 96 LYS A O 1
ATOM 703 N N . ARG A 1 97 ? 7.262 7.499 -7.396 1.00 97.56 97 ARG A N 1
ATOM 704 C CA . ARG A 1 97 ? 8.568 8.141 -7.645 1.00 97.56 97 ARG A CA 1
ATOM 705 C C . ARG A 1 97 ? 9.442 7.311 -8.581 1.00 97.56 97 ARG A C 1
ATOM 707 O O . ARG A 1 97 ? 10.032 7.862 -9.500 1.00 97.56 97 ARG A O 1
ATOM 714 N N . LYS A 1 98 ? 9.497 5.991 -8.384 1.00 96.50 98 LYS A N 1
ATOM 715 C CA . LYS A 1 98 ? 10.241 5.084 -9.270 1.00 96.50 98 LYS A CA 1
ATOM 716 C C . LYS A 1 98 ? 9.733 5.167 -10.712 1.00 96.50 98 LYS A C 1
ATOM 718 O O . LYS A 1 98 ? 10.534 5.284 -11.635 1.00 96.50 98 LYS A O 1
ATOM 723 N N . LEU A 1 99 ? 8.412 5.168 -10.898 1.00 97.62 99 LEU A N 1
ATOM 724 C CA . LEU A 1 99 ? 7.795 5.354 -12.210 1.00 97.62 99 LEU A CA 1
ATOM 725 C C . LEU A 1 99 ? 8.132 6.728 -12.816 1.00 97.62 99 LEU A C 1
ATOM 727 O O . LEU A 1 99 ? 8.505 6.797 -13.983 1.00 97.62 99 LEU A O 1
ATOM 731 N N . ALA A 1 100 ? 8.046 7.803 -12.028 1.00 96.88 100 ALA A N 1
ATOM 732 C CA . ALA A 1 100 ? 8.369 9.160 -12.472 1.00 96.88 100 ALA A CA 1
ATOM 733 C C . ALA A 1 100 ? 9.807 9.264 -13.011 1.00 96.88 100 ALA A C 1
ATOM 735 O O . ALA A 1 100 ? 10.013 9.795 -14.103 1.00 96.88 100 ALA A O 1
ATOM 736 N N . VAL A 1 101 ? 10.779 8.674 -12.306 1.00 96.31 101 VAL A N 1
ATOM 737 C CA . VAL A 1 101 ? 12.189 8.653 -12.728 1.00 96.31 101 VAL A CA 1
ATOM 738 C C . VAL A 1 101 ? 12.364 7.946 -14.076 1.00 96.31 101 VAL A C 1
ATOM 740 O O . VAL A 1 101 ? 13.067 8.455 -14.946 1.00 96.31 101 VAL A O 1
ATOM 743 N N . LEU A 1 102 ? 11.696 6.806 -14.291 1.00 95.00 102 LEU A N 1
ATOM 744 C CA . LEU A 1 102 ? 11.749 6.082 -15.571 1.00 95.00 102 LEU A CA 1
ATOM 745 C C . LEU A 1 102 ? 11.094 6.857 -16.724 1.00 95.00 102 LEU A C 1
ATOM 747 O O . LEU A 1 102 ? 11.496 6.703 -17.876 1.00 95.00 102 LEU A O 1
ATOM 751 N N . MET A 1 103 ? 10.114 7.704 -16.412 1.00 93.81 103 MET A N 1
ATOM 752 C CA . MET A 1 103 ? 9.438 8.585 -17.367 1.00 93.81 103 MET A CA 1
ATOM 753 C C . MET A 1 103 ? 10.192 9.905 -17.612 1.00 93.81 103 MET A C 1
ATOM 755 O O . MET A 1 103 ? 9.748 10.715 -18.422 1.00 93.81 103 MET A O 1
ATOM 759 N N . GLY A 1 104 ? 11.330 10.129 -16.944 1.00 90.25 104 GLY A N 1
ATOM 760 C CA . GLY A 1 104 ? 12.157 11.328 -17.110 1.00 90.25 104 GLY A CA 1
ATOM 761 C C . GLY A 1 104 ? 11.698 12.547 -16.302 1.00 90.25 104 GLY A C 1
ATOM 762 O O . GLY A 1 104 ? 12.233 13.635 -16.498 1.00 90.25 104 GLY A O 1
ATOM 763 N N . SER A 1 105 ? 10.736 12.382 -15.392 1.00 82.75 105 SER A N 1
ATOM 764 C CA . SER A 1 105 ? 10.348 13.412 -14.421 1.00 82.75 105 SER A CA 1
ATOM 765 C C . SER A 1 105 ? 11.064 13.169 -13.090 1.00 82.75 105 SER A C 1
ATOM 767 O O . SER A 1 105 ? 10.894 12.105 -12.492 1.00 82.75 105 SER A O 1
ATOM 769 N N . THR A 1 106 ? 11.866 14.138 -12.644 1.00 58.25 106 THR A N 1
ATOM 770 C CA . THR A 1 106 ? 12.530 14.146 -11.326 1.00 58.25 106 THR A CA 1
ATOM 771 C C . THR A 1 106 ? 11.629 14.705 -10.240 1.00 58.25 106 THR A C 1
ATOM 773 O O . THR A 1 106 ? 11.081 15.806 -10.481 1.00 58.25 106 THR A O 1
#

pLDDT: mean 94.95, std 6.09, range [58.25, 98.75]

Sequence (106 aa):
MEVAEQESLLAVQAVNVRRAMLRADVMAAYLEALTAQERVGLAEAAIEVASRATNAASRRVAAGKISPFEQTCASVAESAVRLDLAQATADLKSAKRKLAVLMGST

Radius of gyration: 25.72 Å; Cα contacts (8 Å, |Δi|>4): 63; chains: 1; bounding box: 57×20×77 Å

Solvent-accessible surface area (backbone atoms only — not comparable to full-atom values): 5396 Å² total; per-residue (Å²): 109,69,66,61,53,50,53,51,51,50,52,53,48,53,52,52,52,52,54,51,51,50,51,52,51,45,52,52,32,46,54,50,23,51,53,28,48,53,47,28,56,52,28,54,54,49,41,56,53,34,52,52,50,30,53,51,39,47,54,34,31,76,70,69,74,48,59,69,66,58,32,51,53,35,48,52,53,34,50,51,42,52,50,51,31,52,49,28,47,52,49,25,54,50,30,48,50,57,33,31,50,72,72,74,47,130

Secondary structure (DSSP, 8-state):
-HHHHHHHHHHHHHHHHHHHHHHHHHHHHHHHHHHHHHHHHHHHHHHHHHHHHHHHHHHHHHTTSS-HHHHHHHHHHHHHHHHHHHHHHHHHHHHHHHHHHHTT--

Nearest PDB structures (foldseek):
  5c22-assembly3_C  TM=8.840E-01  e=8.041E-01  Escherichia coli
  4tko-assembly1_B  TM=8.277E-01  e=1.332E+00  Aquifex aeolicus VF5
  5c21-assembly1_B  TM=4.942E-01  e=2.424E-01  Escherichia coli
  5c21-assembly1_A  TM=4.811E-01  e=3.324E-01  Escherichia coli
  5c22-assembly4_D  TM=5.982E-01  e=7.087E-01  Escherichia coli

Organism: NCBI:txid945844

InterPro domains:
  IPR003423 Outer membrane efflux protein [PF02321] (2-105)